Protein AF-A0A116MTJ6-F1 (afdb_monomer)

Secondary structure (DSSP, 8-state):
-----B--GGGTTS-HHHHHHS---BS-TTHHHHHHHHHHHHHHTT------GGGHHHHHHHHHHTT-----EEEE-GGGHHHHHHHHHHTT--HHHHHHIIIIITGGGHHHHHHHHH-TTTEEEE-TT--GGGG-STHHHHHHHHHHHHHHTT-

Sequence (155 aa):
MSDIKYDNSSVRHLTKEERKSTKRPLKDKCYKTIYVNKAYTLHRQGKTVLVALNFLMRMLLAMSIRGGVPFHIYIPHPSLKEEYRQRYISRGNNDRFIFEVMFIWYPALIPLYLLSKILPKWITVTQSGETLEDYYKRENFVRFSQKLRFIQHIS

Organism: Streptococcus suis (NCBI:txid1307)

Radius of gyration: 18.13 Å; Cα contacts (8 Å, |Δi|>4): 95; chains: 1; bounding box: 55×31×42 Å

Nearest PDB structures (foldseek):
  8ted-assembly1_A  TM=3.109E-01  e=9.326E+00  Flavobacterium johnsoniae UW101

Solvent-accessible surface area (backbone atoms only — not comparable to full-atom values): 9592 Å² total; per-residue (Å²): 134,81,86,79,53,60,46,51,84,92,49,68,90,49,53,80,70,56,52,72,75,48,92,62,57,62,60,51,91,60,45,70,60,54,51,48,50,53,47,50,53,42,40,75,70,74,43,90,72,85,73,66,73,94,46,45,72,61,43,53,53,55,27,61,77,68,74,61,65,90,73,73,45,78,43,76,39,84,86,45,55,65,61,51,50,52,53,41,52,78,69,70,53,53,69,69,58,51,48,49,43,63,69,54,52,50,62,66,41,51,66,57,56,57,45,24,77,78,41,58,92,44,29,47,70,41,58,90,94,60,55,75,69,76,69,59,55,72,65,61,61,54,54,50,56,52,57,54,54,55,55,66,72,73,106

pLDDT: mean 77.51, std 14.88, range [35.12, 93.44]

Structure (mmCIF, N/CA/C/O backbone):
data_AF-A0A116MTJ6-F1
#
_entry.id   AF-A0A116MTJ6-F1
#
loop_
_atom_site.group_PDB
_atom_site.id
_atom_site.type_symbol
_atom_site.label_atom_id
_atom_site.label_alt_id
_atom_site.label_comp_id
_atom_site.label_asym_id
_atom_site.label_entity_id
_atom_site.label_seq_id
_atom_site.pdbx_PDB_ins_code
_atom_site.Cartn_x
_atom_site.Cartn_y
_atom_site.Cartn_z
_atom_site.occupancy
_atom_site.B_iso_or_equiv
_atom_site.auth_seq_id
_atom_site.auth_comp_id
_atom_site.auth_asym_id
_atom_site.auth_atom_id
_atom_site.pdbx_PDB_model_num
ATOM 1 N N . MET A 1 1 ? 6.165 -10.335 -0.609 1.00 49.91 1 MET A N 1
ATOM 2 C CA . MET A 1 1 ? 7.357 -10.199 -1.479 1.00 49.91 1 MET A CA 1
ATOM 3 C C . MET A 1 1 ? 8.281 -9.142 -0.892 1.00 49.91 1 MET A C 1
ATOM 5 O O . MET A 1 1 ? 7.922 -7.971 -0.937 1.00 49.91 1 MET A O 1
ATOM 9 N N . SER A 1 2 ? 9.436 -9.526 -0.345 1.00 42.28 2 SER A N 1
ATOM 10 C CA . SER A 1 2 ? 10.368 -8.590 0.312 1.00 42.28 2 SER A CA 1
ATOM 11 C C . SER A 1 2 ? 11.839 -8.811 -0.066 1.00 42.28 2 SER A C 1
ATOM 13 O O . SER A 1 2 ? 12.721 -8.481 0.714 1.00 42.28 2 SER A O 1
ATOM 15 N N . ASP A 1 3 ? 12.134 -9.307 -1.271 1.00 52.12 3 ASP A N 1
ATOM 16 C CA . ASP A 1 3 ? 13.524 -9.460 -1.742 1.00 52.12 3 ASP A CA 1
ATOM 17 C C . ASP A 1 3 ? 14.059 -8.179 -2.402 1.00 52.12 3 ASP A C 1
ATOM 19 O O . ASP A 1 3 ? 14.768 -8.234 -3.407 1.00 52.12 3 ASP A O 1
ATOM 23 N N . ILE A 1 4 ? 13.696 -7.002 -1.885 1.00 58.66 4 ILE A N 1
ATOM 24 C CA . ILE A 1 4 ? 14.337 -5.762 -2.327 1.00 58.66 4 ILE A CA 1
ATOM 25 C C . ILE A 1 4 ? 15.749 -5.771 -1.736 1.00 58.66 4 ILE A C 1
ATOM 27 O O . ILE A 1 4 ? 15.957 -5.442 -0.569 1.00 58.66 4 ILE A O 1
ATOM 31 N N . LYS A 1 5 ? 16.722 -6.217 -2.533 1.00 66.50 5 LYS A N 1
ATOM 32 C CA . LYS A 1 5 ? 18.126 -6.259 -2.124 1.00 66.50 5 LYS A CA 1
ATOM 33 C C . LYS A 1 5 ? 18.707 -4.850 -2.231 1.00 66.50 5 LYS A C 1
ATOM 35 O O . LYS A 1 5 ? 18.811 -4.287 -3.319 1.00 66.50 5 LYS A O 1
ATOM 40 N N . TYR A 1 6 ? 19.069 -4.278 -1.089 1.00 67.88 6 TYR A N 1
ATOM 41 C CA . TYR A 1 6 ? 19.878 -3.065 -1.032 1.00 67.88 6 TYR A CA 1
ATOM 42 C C . TYR A 1 6 ? 21.327 -3.412 -1.359 1.00 67.88 6 TYR A C 1
ATOM 44 O O . TYR A 1 6 ? 21.808 -4.486 -0.981 1.00 67.88 6 TYR A O 1
ATOM 52 N N . ASP A 1 7 ? 22.015 -2.516 -2.058 1.00 74.94 7 ASP A N 1
ATOM 53 C CA . ASP A 1 7 ? 23.459 -2.623 -2.161 1.00 74.94 7 ASP A CA 1
ATOM 54 C C . ASP A 1 7 ? 24.072 -2.222 -0.814 1.00 74.94 7 ASP A C 1
ATOM 56 O O . ASP A 1 7 ? 23.899 -1.104 -0.331 1.00 74.94 7 ASP A O 1
ATOM 60 N N . ASN A 1 8 ? 24.737 -3.187 -0.180 1.00 77.81 8 ASN A N 1
ATOM 61 C CA . ASN A 1 8 ? 25.389 -3.011 1.112 1.00 77.81 8 ASN A CA 1
ATOM 62 C C . ASN A 1 8 ? 26.909 -2.844 0.966 1.00 77.81 8 ASN A C 1
ATOM 64 O O . ASN A 1 8 ? 27.600 -2.859 1.982 1.00 77.81 8 ASN A O 1
ATOM 68 N N . SER A 1 9 ? 27.440 -2.735 -0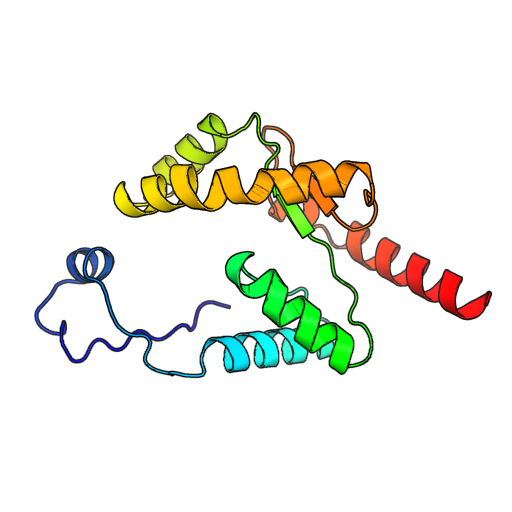.260 1.00 80.44 9 SER A N 1
ATOM 69 C CA . SER A 1 9 ? 28.877 -2.598 -0.536 1.00 80.44 9 SER A CA 1
ATOM 70 C C . SER A 1 9 ? 29.537 -1.487 0.292 1.00 80.44 9 SER A C 1
ATOM 72 O O . SER A 1 9 ? 30.564 -1.734 0.918 1.00 80.44 9 SER A O 1
ATOM 74 N N . SER A 1 10 ? 28.896 -0.321 0.396 1.00 78.12 10 SER A N 1
ATOM 75 C CA . SER A 1 10 ? 29.410 0.862 1.102 1.00 78.12 10 SER A CA 1
ATOM 76 C C . SER A 1 10 ? 29.219 0.858 2.624 1.00 78.12 10 SER A C 1
ATOM 78 O O . SER A 1 10 ? 29.823 1.668 3.317 1.00 78.12 10 SER A O 1
ATOM 80 N N . VAL A 1 11 ? 28.404 -0.050 3.168 1.00 80.06 11 VAL A N 1
ATOM 81 C CA . VAL A 1 11 ? 27.996 -0.063 4.591 1.00 80.06 11 VAL A CA 1
ATOM 82 C C . VAL A 1 11 ? 28.287 -1.398 5.277 1.00 80.06 11 VAL A C 1
ATOM 84 O O . VAL A 1 11 ? 27.676 -1.746 6.290 1.00 80.06 11 VAL A O 1
ATOM 87 N N . ARG A 1 12 ? 29.212 -2.188 4.717 1.00 83.31 12 ARG A N 1
ATOM 88 C CA . ARG A 1 12 ? 29.607 -3.488 5.285 1.00 83.31 12 ARG A CA 1
ATOM 89 C C . ARG A 1 12 ? 30.140 -3.361 6.712 1.00 83.31 12 ARG A C 1
ATOM 91 O O . ARG A 1 12 ? 29.908 -4.265 7.505 1.00 83.31 12 ARG A O 1
ATOM 98 N N . HIS A 1 13 ? 30.777 -2.234 7.023 1.00 85.69 13 HIS A N 1
ATOM 99 C CA . HIS A 1 13 ? 31.333 -1.922 8.339 1.00 85.69 13 HIS A CA 1
ATOM 100 C C . HIS A 1 13 ? 30.266 -1.638 9.412 1.00 85.69 13 HIS A C 1
ATOM 102 O O . HIS A 1 13 ? 30.568 -1.741 10.592 1.00 85.69 13 HIS A O 1
ATOM 108 N N . LEU A 1 14 ? 29.026 -1.316 9.023 1.00 84.25 14 LEU A N 1
ATOM 109 C CA . LEU A 1 14 ? 27.940 -1.005 9.957 1.00 84.25 14 LEU A CA 1
ATOM 110 C C . LEU A 1 14 ? 27.220 -2.267 10.442 1.00 84.25 14 LEU A C 1
ATOM 112 O O . LEU A 1 14 ? 27.088 -3.246 9.698 1.00 84.25 14 LEU A O 1
ATOM 116 N N . THR A 1 15 ? 26.673 -2.220 11.652 1.00 82.75 15 THR A N 1
ATOM 117 C CA . THR A 1 15 ? 25.781 -3.245 12.209 1.00 82.75 15 THR A CA 1
ATOM 118 C C . THR A 1 15 ? 24.420 -3.259 11.501 1.00 82.75 15 THR A C 1
ATOM 120 O O . THR A 1 15 ? 24.062 -2.364 10.732 1.00 82.75 15 THR A O 1
ATOM 123 N N . LYS A 1 16 ? 23.613 -4.303 11.737 1.00 76.62 16 LYS A N 1
ATOM 124 C CA . LYS A 1 16 ? 22.289 -4.442 11.105 1.00 76.62 16 LYS A CA 1
ATOM 125 C C . LYS A 1 16 ? 21.358 -3.270 11.432 1.00 76.62 16 LYS A C 1
ATOM 127 O O . LYS A 1 16 ? 20.625 -2.845 10.541 1.00 76.62 16 LYS A O 1
ATOM 132 N N . GLU A 1 17 ? 21.385 -2.772 12.666 1.00 75.25 17 GLU A N 1
ATOM 133 C CA . GLU A 1 17 ? 20.534 -1.660 13.104 1.00 75.25 17 GLU A CA 1
ATOM 134 C C . GLU A 1 17 ? 20.996 -0.326 12.512 1.00 75.25 17 GLU A C 1
ATOM 136 O O . GLU A 1 17 ? 20.185 0.401 11.940 1.00 75.25 17 GLU A O 1
ATOM 141 N N . GLU A 1 18 ? 22.302 -0.062 12.493 1.00 74.94 18 GLU A N 1
ATOM 142 C CA . GLU A 1 18 ? 22.871 1.127 11.842 1.00 74.94 18 GLU A CA 1
ATOM 143 C C . GLU A 1 18 ? 22.582 1.146 10.334 1.00 74.94 18 GLU A C 1
ATOM 145 O O . GLU A 1 18 ? 22.193 2.164 9.764 1.00 74.94 18 GLU A O 1
ATOM 150 N N . ARG A 1 19 ? 22.637 -0.012 9.665 1.00 75.19 19 ARG A N 1
ATOM 151 C CA . ARG A 1 19 ? 22.266 -0.113 8.242 1.00 75.19 19 ARG A CA 1
ATOM 152 C C . ARG A 1 19 ? 20.805 0.257 7.976 1.00 75.19 19 ARG A C 1
ATOM 154 O O . ARG A 1 19 ? 20.484 0.624 6.844 1.00 75.19 19 ARG A O 1
ATOM 161 N N . LYS A 1 20 ? 19.892 0.136 8.949 1.00 68.69 20 LYS A N 1
ATOM 162 C CA . LYS A 1 20 ? 18.487 0.547 8.763 1.00 68.69 20 LYS A CA 1
ATOM 163 C C . LYS A 1 20 ? 18.338 2.068 8.723 1.00 68.69 20 LYS A C 1
ATOM 165 O O . LYS A 1 20 ? 17.410 2.542 8.075 1.00 68.69 20 LYS A O 1
ATOM 170 N N . SER A 1 21 ? 19.228 2.815 9.377 1.00 65.38 21 SER A N 1
ATOM 171 C CA . SER A 1 21 ? 19.192 4.281 9.416 1.00 65.38 21 SER A CA 1
ATOM 172 C C . SER A 1 21 ? 20.037 4.936 8.316 1.00 65.38 21 SER A C 1
ATOM 174 O O . SER A 1 21 ? 19.796 6.096 7.972 1.00 65.38 21 SER A O 1
ATOM 176 N N . THR A 1 22 ? 20.968 4.203 7.697 1.00 71.50 22 THR A N 1
ATOM 177 C CA . THR A 1 22 ? 21.760 4.689 6.557 1.00 71.50 22 THR A CA 1
ATOM 178 C C . THR A 1 22 ? 21.004 4.563 5.231 1.00 71.50 22 THR A C 1
ATOM 180 O O . THR A 1 22 ? 20.474 3.502 4.886 1.00 71.50 22 THR A O 1
ATOM 183 N N . LYS A 1 23 ? 20.991 5.642 4.434 1.00 71.06 23 LYS A N 1
ATOM 184 C CA . LYS A 1 23 ? 20.441 5.618 3.070 1.00 71.06 23 LYS A CA 1
ATOM 185 C C . LYS A 1 23 ? 21.298 4.696 2.204 1.00 71.06 23 LYS A C 1
ATOM 187 O O . LYS A 1 23 ? 22.499 4.910 2.076 1.00 71.06 23 LYS A O 1
ATOM 192 N N . ARG A 1 24 ? 20.677 3.687 1.593 1.00 71.69 24 ARG A N 1
ATOM 193 C CA . ARG A 1 24 ? 21.367 2.697 0.756 1.00 71.69 24 ARG A CA 1
ATOM 194 C C . ARG A 1 24 ? 20.771 2.671 -0.645 1.00 71.69 24 ARG A C 1
ATOM 196 O O . ARG A 1 24 ? 19.541 2.671 -0.767 1.00 71.69 24 ARG A O 1
ATOM 203 N N . PRO A 1 25 ? 21.602 2.647 -1.699 1.00 71.56 25 PRO A N 1
ATOM 204 C CA . PRO A 1 25 ? 21.098 2.453 -3.043 1.00 71.56 25 PRO A CA 1
ATOM 205 C C . PRO A 1 25 ? 20.506 1.048 -3.183 1.00 71.56 25 PRO A C 1
ATOM 207 O O . PRO A 1 25 ? 20.886 0.093 -2.501 1.00 71.56 25 PRO A O 1
ATOM 210 N N . LEU A 1 26 ? 19.528 0.927 -4.071 1.00 75.25 26 LEU A N 1
ATOM 211 C CA . LEU A 1 26 ? 18.963 -0.365 -4.431 1.00 75.25 26 LEU A CA 1
ATOM 212 C C . LEU A 1 26 ? 19.926 -1.081 -5.369 1.00 75.25 26 LEU A C 1
ATOM 214 O O . LEU A 1 26 ? 20.473 -0.452 -6.272 1.00 75.25 26 LEU A O 1
ATOM 218 N N . LYS A 1 27 ? 20.113 -2.389 -5.161 1.00 73.81 27 LYS A N 1
ATOM 219 C CA . LYS A 1 27 ? 21.044 -3.186 -5.966 1.00 73.81 27 LYS A CA 1
ATOM 220 C C . LYS A 1 27 ? 20.655 -3.177 -7.447 1.00 73.81 27 LYS A C 1
ATOM 222 O O . LYS A 1 27 ? 21.518 -3.053 -8.308 1.00 73.81 27 LYS A O 1
ATOM 227 N N . ASP A 1 28 ? 19.356 -3.245 -7.732 1.00 76.31 28 ASP A N 1
ATOM 228 C CA . ASP A 1 28 ? 18.825 -3.240 -9.093 1.00 76.31 28 ASP A CA 1
ATOM 229 C C . ASP A 1 28 ? 18.198 -1.889 -9.448 1.00 76.31 28 ASP A C 1
ATOM 231 O O . ASP A 1 28 ? 17.153 -1.506 -8.917 1.00 76.31 28 ASP A O 1
ATOM 235 N N . LYS A 1 29 ? 18.774 -1.186 -10.432 1.00 76.31 29 LYS A N 1
ATOM 236 C CA . LYS A 1 29 ? 18.211 0.077 -10.957 1.00 76.31 29 LYS A CA 1
ATOM 237 C C . LYS A 1 29 ? 16.783 -0.102 -11.499 1.00 76.31 29 LYS A C 1
ATOM 239 O O . LYS A 1 29 ? 15.952 0.796 -11.380 1.00 76.31 29 LYS A O 1
ATOM 244 N N . CYS A 1 30 ? 16.468 -1.292 -12.011 1.00 80.50 30 CYS A N 1
ATOM 245 C CA . CYS A 1 30 ? 15.155 -1.655 -12.548 1.00 80.50 30 CYS A CA 1
ATOM 246 C C . CYS A 1 30 ? 14.230 -2.342 -11.526 1.00 80.50 30 CYS A C 1
ATOM 248 O O . CYS A 1 30 ? 13.233 -2.951 -11.924 1.00 80.50 30 CYS A O 1
ATOM 250 N N . TYR A 1 31 ? 14.512 -2.249 -10.217 1.00 78.62 31 TYR A N 1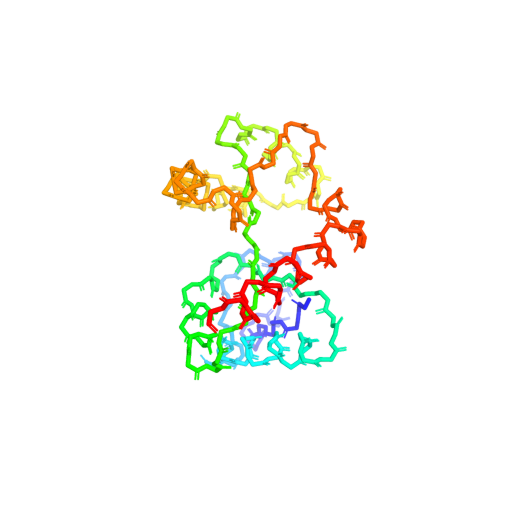
ATOM 251 C CA . TYR A 1 31 ? 13.769 -2.989 -9.187 1.00 78.62 31 TYR A CA 1
ATOM 252 C C . TYR A 1 31 ? 12.249 -2.794 -9.262 1.00 78.62 31 TYR A C 1
ATOM 254 O O . TYR A 1 31 ? 11.505 -3.742 -9.026 1.00 78.62 31 TYR A O 1
ATOM 262 N N . LYS A 1 32 ? 11.766 -1.591 -9.621 1.00 79.88 32 LYS A N 1
ATOM 263 C CA . LYS A 1 32 ? 10.322 -1.329 -9.717 1.00 79.88 32 LYS A CA 1
ATOM 264 C C . LYS A 1 32 ? 9.662 -2.183 -10.793 1.00 79.88 32 LYS A C 1
ATOM 266 O O . LYS A 1 32 ? 8.597 -2.740 -10.555 1.00 79.88 32 LYS A O 1
ATOM 271 N N . THR A 1 33 ? 10.306 -2.319 -11.948 1.00 82.50 33 THR A N 1
ATOM 272 C CA . THR A 1 33 ? 9.815 -3.154 -13.049 1.00 82.50 33 THR A CA 1
ATOM 273 C C . THR A 1 33 ? 9.882 -4.633 -12.680 1.00 82.50 33 THR A C 1
ATOM 275 O O . THR A 1 33 ? 8.919 -5.363 -12.901 1.00 82.50 33 THR A O 1
ATOM 278 N N . ILE A 1 34 ? 10.977 -5.069 -12.048 1.00 83.25 34 ILE A N 1
ATOM 279 C CA . ILE A 1 34 ? 11.137 -6.452 -11.569 1.00 83.25 34 ILE A CA 1
ATOM 280 C C . ILE A 1 34 ? 10.036 -6.803 -10.557 1.00 83.25 34 ILE A C 1
ATOM 282 O O . ILE A 1 34 ? 9.418 -7.864 -10.656 1.00 83.25 34 ILE A O 1
ATOM 286 N N . TYR A 1 35 ? 9.750 -5.898 -9.617 1.00 85.00 35 TYR A N 1
ATOM 287 C CA . TYR A 1 35 ? 8.711 -6.076 -8.605 1.00 85.00 35 TYR A CA 1
ATOM 288 C C . TYR A 1 35 ? 7.327 -6.236 -9.243 1.00 85.00 35 TYR A C 1
ATOM 290 O O . TYR A 1 35 ? 6.625 -7.199 -8.943 1.00 85.00 35 TYR A O 1
ATOM 298 N N . VAL A 1 36 ? 6.967 -5.339 -10.167 1.00 85.19 36 VAL A N 1
ATOM 299 C CA . VAL A 1 36 ? 5.693 -5.385 -10.906 1.00 85.19 36 VAL A CA 1
ATOM 300 C C . VAL A 1 36 ? 5.569 -6.678 -11.719 1.00 85.19 36 VAL A C 1
ATOM 302 O O . VAL A 1 36 ? 4.532 -7.336 -11.679 1.00 85.19 36 VAL A O 1
ATOM 305 N N . ASN A 1 37 ? 6.637 -7.098 -12.405 1.00 84.94 37 ASN A N 1
ATOM 306 C CA . ASN A 1 37 ? 6.645 -8.345 -13.172 1.00 84.94 37 ASN A CA 1
ATOM 307 C C . ASN A 1 37 ? 6.420 -9.565 -12.283 1.00 84.94 37 ASN A C 1
ATOM 309 O O . ASN A 1 37 ? 5.572 -10.397 -12.591 1.00 84.94 37 ASN A O 1
ATOM 313 N N . LYS A 1 38 ? 7.134 -9.660 -11.161 1.00 86.12 38 LYS A N 1
ATOM 314 C CA . LYS A 1 38 ? 6.994 -10.792 -10.243 1.00 86.12 38 LYS A CA 1
ATOM 315 C C . LYS A 1 38 ? 5.623 -10.786 -9.555 1.00 86.12 38 LYS A C 1
ATOM 317 O O . LYS A 1 38 ? 5.038 -11.854 -9.397 1.00 86.12 38 LYS A O 1
ATOM 322 N N . ALA A 1 39 ? 5.071 -9.613 -9.233 1.00 86.06 39 ALA A N 1
ATOM 323 C CA . ALA A 1 39 ? 3.698 -9.483 -8.747 1.00 86.06 39 ALA A CA 1
ATOM 324 C C . ALA A 1 39 ? 2.682 -10.017 -9.771 1.00 86.06 39 ALA A C 1
ATOM 326 O O . ALA A 1 39 ? 1.826 -10.829 -9.426 1.00 86.06 39 ALA A O 1
ATOM 327 N N . TYR A 1 40 ? 2.828 -9.641 -11.042 1.00 83.88 40 TYR A N 1
ATOM 328 C CA . TYR A 1 40 ? 1.985 -10.145 -12.125 1.00 83.88 40 TYR A CA 1
ATOM 329 C C . TYR A 1 40 ? 2.109 -11.667 -12.306 1.00 83.88 40 TYR A C 1
ATOM 331 O O . TYR A 1 40 ? 1.098 -12.363 -12.389 1.00 83.88 40 TYR A O 1
ATOM 339 N N . THR A 1 41 ? 3.329 -12.212 -12.304 1.00 85.69 41 THR A N 1
ATOM 340 C CA . THR A 1 41 ? 3.556 -13.663 -12.413 1.00 85.69 41 THR A CA 1
ATOM 341 C C . THR A 1 41 ? 2.901 -14.427 -11.263 1.00 85.69 41 THR A C 1
ATOM 343 O O . THR A 1 41 ? 2.251 -15.441 -11.497 1.00 85.69 41 THR A O 1
ATOM 346 N N . LEU A 1 42 ? 3.019 -13.939 -10.024 1.00 84.56 42 LEU A N 1
ATOM 347 C CA . LEU A 1 42 ? 2.371 -14.562 -8.866 1.00 84.56 42 LEU A CA 1
ATOM 348 C C . LEU A 1 42 ? 0.841 -14.502 -8.970 1.00 84.56 42 LEU A C 1
ATOM 350 O O . LEU A 1 42 ? 0.179 -15.492 -8.666 1.00 84.56 42 LEU A O 1
ATOM 354 N N . HIS A 1 43 ? 0.285 -13.389 -9.454 1.00 83.44 43 HIS A N 1
ATOM 355 C CA . HIS A 1 43 ? -1.149 -13.285 -9.718 1.00 83.44 43 HIS A CA 1
ATOM 356 C C . HIS A 1 43 ? -1.612 -14.315 -10.762 1.00 83.44 43 HIS A C 1
ATOM 358 O O . HIS A 1 43 ? -2.595 -15.017 -10.541 1.00 83.44 43 HIS A O 1
ATOM 364 N N . ARG A 1 44 ? -0.866 -14.481 -11.865 1.00 82.69 44 ARG A N 1
ATOM 365 C CA . ARG A 1 44 ? -1.143 -15.503 -12.894 1.00 82.69 44 ARG A CA 1
ATOM 366 C C . ARG A 1 44 ? -1.074 -16.937 -12.361 1.00 82.69 44 ARG A C 1
ATOM 368 O O . ARG A 1 44 ? -1.733 -17.808 -12.912 1.00 82.69 44 ARG A O 1
ATOM 375 N N . GLN A 1 45 ? -0.323 -17.174 -11.286 1.00 85.81 45 GLN A N 1
ATOM 376 C CA . GLN A 1 45 ? -0.287 -18.449 -10.557 1.00 85.81 45 GLN A CA 1
ATOM 377 C C . GLN A 1 45 ? -1.464 -18.623 -9.574 1.00 85.81 45 GLN A C 1
ATOM 379 O O . GLN A 1 45 ? -1.459 -19.563 -8.784 1.00 85.81 45 GLN A O 1
ATOM 384 N N . GLY A 1 46 ? -2.444 -17.713 -9.564 1.00 79.12 46 GLY A N 1
ATOM 385 C CA . GLY A 1 46 ? -3.606 -17.765 -8.672 1.00 79.12 46 GLY A CA 1
ATOM 386 C C . GLY A 1 46 ? -3.331 -17.291 -7.242 1.00 79.12 46 GLY A C 1
ATOM 387 O O . GLY A 1 46 ? -4.148 -17.524 -6.354 1.00 79.12 46 GLY A O 1
ATOM 388 N N . LYS A 1 47 ? -2.190 -16.637 -6.987 1.00 78.94 47 LYS A N 1
ATOM 389 C CA . LYS A 1 47 ? -1.844 -16.128 -5.652 1.00 78.94 47 LYS A CA 1
ATOM 390 C C . LYS A 1 47 ? -2.405 -14.726 -5.440 1.00 78.94 47 LYS A C 1
ATOM 392 O O . LYS A 1 47 ? -2.353 -13.880 -6.333 1.00 78.94 47 LYS A O 1
ATOM 397 N N . THR A 1 48 ? -2.839 -14.442 -4.215 1.00 77.62 48 THR A N 1
ATOM 398 C CA . THR A 1 48 ? -3.105 -13.069 -3.773 1.00 77.62 48 THR A CA 1
ATOM 399 C C . THR A 1 48 ? -1.781 -12.352 -3.534 1.00 77.62 48 THR A C 1
ATOM 401 O O . THR A 1 48 ? -0.931 -12.837 -2.786 1.00 77.62 48 THR A O 1
ATOM 404 N N . VAL A 1 49 ? -1.597 -11.189 -4.159 1.00 78.94 49 VAL A N 1
ATOM 405 C CA . VAL A 1 49 ? -0.344 -10.430 -4.093 1.00 78.94 49 VAL A CA 1
ATOM 406 C C . VAL A 1 49 ? -0.583 -9.085 -3.422 1.00 78.94 49 VAL A C 1
ATOM 408 O O . VAL A 1 49 ? -1.324 -8.259 -3.948 1.00 78.94 49 VAL A O 1
ATOM 411 N N . LEU A 1 50 ? 0.093 -8.843 -2.295 1.00 80.81 50 LEU A N 1
ATOM 412 C CA . LEU A 1 50 ? 0.191 -7.501 -1.719 1.00 80.81 50 LEU A CA 1
ATOM 413 C C . LEU A 1 50 ? 1.318 -6.739 -2.366 1.00 80.81 50 LEU A C 1
ATOM 415 O O . LEU A 1 50 ? 2.465 -7.195 -2.394 1.00 80.81 50 LEU A O 1
ATOM 419 N N . VAL A 1 51 ? 0.972 -5.546 -2.816 1.00 79.25 51 VAL A N 1
ATOM 420 C CA . VAL A 1 51 ? 1.907 -4.590 -3.372 1.00 79.25 51 VAL A CA 1
ATOM 421 C C . VAL A 1 51 ? 1.822 -3.322 -2.540 1.00 79.25 51 VAL A C 1
ATOM 423 O O . VAL A 1 51 ? 0.735 -2.850 -2.215 1.00 79.25 51 VAL A O 1
ATOM 426 N N . ALA A 1 52 ? 2.981 -2.777 -2.180 1.00 80.69 52 ALA A N 1
ATOM 427 C CA . ALA A 1 52 ? 3.036 -1.504 -1.481 1.00 80.69 52 ALA A CA 1
ATOM 428 C C . ALA A 1 52 ? 2.491 -0.377 -2.375 1.00 80.69 52 ALA A C 1
ATOM 430 O O . ALA A 1 52 ? 2.734 -0.342 -3.585 1.00 80.69 52 ALA A O 1
ATOM 431 N N . LEU A 1 53 ? 1.766 0.561 -1.766 1.00 77.81 53 LEU A N 1
ATOM 432 C CA . LEU A 1 53 ? 1.032 1.605 -2.483 1.00 77.81 53 LEU A CA 1
ATOM 433 C C . LEU A 1 53 ? 1.937 2.510 -3.335 1.00 77.81 53 LEU A C 1
ATOM 435 O O . LEU A 1 53 ? 1.522 3.019 -4.370 1.00 77.81 53 LEU A O 1
ATOM 439 N N . ASN A 1 54 ? 3.209 2.655 -2.969 1.00 80.56 54 ASN A N 1
ATOM 440 C CA . ASN A 1 54 ? 4.199 3.401 -3.748 1.00 80.56 54 ASN A CA 1
ATOM 441 C C . ASN A 1 54 ? 4.477 2.814 -5.150 1.00 80.56 54 ASN A C 1
ATOM 443 O O . ASN A 1 54 ? 5.098 3.480 -5.982 1.00 80.56 54 ASN A O 1
ATOM 447 N N . PHE A 1 55 ? 4.028 1.589 -5.435 1.00 82.38 55 PHE A N 1
ATOM 448 C CA . PHE A 1 55 ? 4.053 0.997 -6.774 1.00 82.38 55 PHE A CA 1
ATOM 449 C C . PHE A 1 55 ? 2.733 1.153 -7.537 1.00 82.38 55 PHE A C 1
ATOM 451 O O . PHE A 1 55 ? 2.690 0.745 -8.697 1.00 82.38 55 PHE A O 1
ATOM 458 N N . LEU A 1 56 ? 1.690 1.749 -6.941 1.00 83.31 56 LEU A N 1
ATOM 459 C CA . LEU A 1 56 ? 0.334 1.805 -7.497 1.00 83.31 56 LEU A CA 1
ATOM 460 C C . LEU A 1 56 ? 0.325 2.273 -8.953 1.00 83.31 56 LEU A C 1
ATOM 462 O O . LEU A 1 56 ? -0.114 1.528 -9.817 1.00 83.31 56 LEU A O 1
ATOM 466 N N . MET A 1 57 ? 0.896 3.442 -9.255 1.00 84.12 57 MET A N 1
ATOM 467 C CA . MET A 1 57 ? 0.891 3.983 -10.624 1.00 84.12 57 MET A CA 1
ATOM 468 C C . MET A 1 57 ? 1.568 3.058 -11.641 1.00 84.12 57 MET A C 1
ATOM 470 O O . MET A 1 57 ? 1.097 2.910 -12.765 1.00 84.12 57 MET A O 1
ATOM 474 N N . ARG A 1 58 ? 2.665 2.396 -11.250 1.00 85.19 58 ARG A N 1
ATOM 475 C CA . ARG A 1 58 ? 3.367 1.450 -12.131 1.00 85.19 58 ARG A CA 1
ATOM 476 C C . ARG A 1 58 ? 2.594 0.150 -12.303 1.00 85.19 58 ARG A C 1
ATOM 478 O O . ARG A 1 58 ? 2.614 -0.403 -13.397 1.00 85.19 58 ARG A O 1
ATOM 485 N N . MET A 1 59 ? 1.932 -0.322 -11.248 1.00 83.56 59 MET A N 1
ATOM 486 C CA . MET A 1 59 ? 1.037 -1.474 -11.325 1.00 83.56 59 MET A CA 1
ATOM 487 C C . MET A 1 59 ? -0.143 -1.172 -12.243 1.00 83.56 59 MET A C 1
ATOM 489 O O . MET A 1 59 ? -0.363 -1.936 -13.172 1.00 83.56 59 MET A O 1
ATOM 493 N N . LEU A 1 60 ? -0.827 -0.038 -12.058 1.00 84.06 60 LEU A N 1
ATOM 494 C CA . LEU A 1 60 ? -1.947 0.377 -12.907 1.00 84.06 60 LEU A CA 1
ATOM 495 C C . LEU A 1 60 ? -1.534 0.427 -14.380 1.00 84.06 60 LEU A C 1
ATOM 497 O O . LEU A 1 60 ? -2.163 -0.226 -15.205 1.00 84.06 60 LEU A O 1
ATOM 501 N N . LEU A 1 61 ? -0.421 1.097 -14.702 1.00 85.12 61 LEU A N 1
ATOM 502 C CA . LEU A 1 61 ? 0.089 1.159 -16.074 1.00 85.12 61 LEU A CA 1
ATOM 503 C C . LEU A 1 61 ? 0.388 -0.237 -16.644 1.00 85.12 61 LEU A C 1
ATOM 505 O O . LEU A 1 61 ? -0.038 -0.568 -17.749 1.00 85.12 61 LEU A O 1
ATOM 509 N N . ALA A 1 62 ? 1.106 -1.071 -15.889 1.00 83.12 62 ALA A N 1
ATOM 510 C CA . ALA A 1 62 ? 1.463 -2.412 -16.338 1.00 83.12 62 ALA A CA 1
ATOM 511 C C . ALA A 1 62 ? 0.237 -3.315 -16.523 1.00 83.12 62 ALA A C 1
ATOM 513 O O . ALA A 1 62 ? 0.227 -4.160 -17.414 1.00 83.12 62 ALA A O 1
ATOM 514 N N . MET A 1 63 ? -0.790 -3.145 -15.695 1.00 81.38 63 MET A N 1
ATOM 515 C CA . MET A 1 63 ? -2.024 -3.917 -15.763 1.00 81.38 63 MET A CA 1
ATOM 516 C C . MET 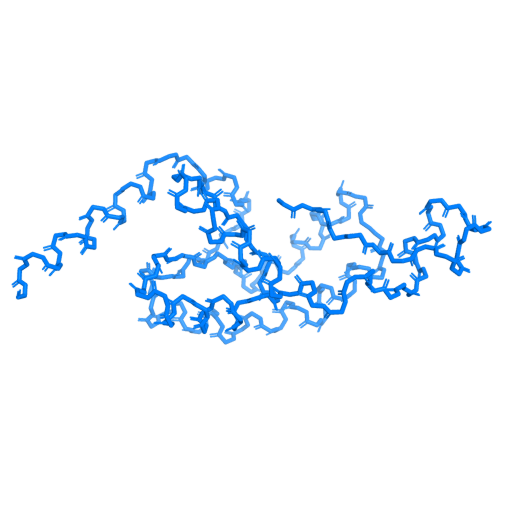A 1 63 ? -2.911 -3.469 -16.924 1.00 81.38 63 MET A C 1
ATOM 518 O O . MET A 1 63 ? -3.488 -4.331 -17.583 1.00 81.38 63 MET A O 1
ATOM 522 N N . SER A 1 64 ? -2.956 -2.168 -17.229 1.00 79.44 64 SER A N 1
ATOM 523 C CA . SER A 1 64 ? -3.645 -1.646 -18.416 1.00 79.44 64 SER A CA 1
ATOM 524 C C . SER A 1 64 ? -3.033 -2.189 -19.707 1.00 79.44 64 SER A C 1
ATOM 526 O O . SER A 1 64 ? -3.757 -2.661 -20.575 1.00 79.44 64 SER A O 1
ATOM 528 N N . ILE A 1 65 ? -1.698 -2.214 -19.807 1.00 82.69 65 ILE A N 1
ATOM 529 C CA . ILE A 1 65 ? -0.993 -2.749 -20.987 1.00 82.69 65 ILE A CA 1
ATOM 530 C C . ILE A 1 65 ? -1.197 -4.269 -21.134 1.00 82.69 65 ILE A C 1
ATOM 532 O O . ILE A 1 65 ? -1.186 -4.795 -22.241 1.00 82.69 65 ILE A O 1
ATOM 536 N N . ARG A 1 66 ? -1.384 -5.001 -20.026 1.00 79.38 66 ARG A N 1
ATOM 537 C CA . ARG A 1 66 ? -1.439 -6.477 -19.997 1.00 79.38 66 ARG A CA 1
ATOM 538 C C . ARG A 1 66 ? -2.854 -7.056 -19.913 1.00 79.38 66 ARG A C 1
ATOM 540 O O . ARG A 1 66 ? -3.020 -8.170 -19.413 1.00 79.38 66 ARG A O 1
ATOM 547 N N . GLY A 1 67 ? -3.854 -6.316 -20.390 1.00 68.50 67 GLY A N 1
ATOM 548 C CA . GLY A 1 67 ? -5.217 -6.826 -20.563 1.00 68.50 67 GLY A CA 1
ATOM 549 C C . GLY A 1 67 ? -6.111 -6.759 -19.324 1.00 68.50 67 GLY A C 1
ATOM 550 O O . GLY A 1 67 ? -7.027 -7.563 -19.208 1.00 68.50 67 GLY A O 1
ATOM 551 N N . GLY A 1 68 ? -5.864 -5.823 -18.401 1.00 71.12 68 GLY A N 1
ATOM 552 C CA . GLY A 1 68 ? -6.784 -5.532 -17.298 1.00 71.12 68 GLY A CA 1
ATOM 553 C C . GLY A 1 68 ? -6.792 -6.612 -16.217 1.00 71.12 68 GLY A C 1
ATOM 554 O O . GLY A 1 68 ? -7.663 -7.475 -16.165 1.00 71.12 68 GLY A O 1
ATOM 555 N N . VAL A 1 69 ? -5.821 -6.556 -15.307 1.00 74.94 69 VAL A N 1
ATOM 556 C CA . VAL A 1 69 ? -5.803 -7.433 -14.127 1.00 74.94 69 VAL A CA 1
ATOM 557 C C . VAL A 1 69 ? -6.750 -6.873 -13.056 1.00 74.94 69 VAL A C 1
ATOM 559 O O . VAL A 1 69 ? -6.707 -5.671 -12.790 1.00 74.94 69 VAL A O 1
ATOM 562 N N . PRO A 1 70 ? -7.593 -7.693 -12.404 1.00 77.62 70 PRO A N 1
ATOM 563 C CA . PRO A 1 70 ? -8.423 -7.213 -11.307 1.00 77.62 70 PRO A CA 1
ATOM 564 C C . PRO A 1 70 ? -7.551 -6.820 -10.111 1.00 77.62 70 PRO A C 1
ATOM 566 O O . PRO A 1 70 ? -6.649 -7.558 -9.708 1.00 77.62 70 PRO A O 1
ATOM 569 N N . PHE A 1 71 ? -7.842 -5.668 -9.517 1.00 80.56 71 PHE A N 1
ATOM 570 C CA . PHE A 1 71 ? -7.199 -5.204 -8.295 1.00 80.56 71 PHE A CA 1
ATOM 571 C C . PHE A 1 71 ? -8.209 -4.583 -7.351 1.00 80.56 71 PHE A C 1
ATOM 573 O O . PHE A 1 71 ? -9.289 -4.161 -7.754 1.00 80.56 71 PHE A O 1
ATOM 580 N N . HIS A 1 72 ? -7.796 -4.505 -6.093 1.00 85.00 72 HIS A N 1
ATOM 581 C CA . HIS A 1 72 ? -8.519 -3.815 -5.045 1.00 85.00 72 HIS A CA 1
ATOM 582 C C . HIS A 1 72 ? -7.521 -3.057 -4.182 1.00 85.00 72 HIS A C 1
ATOM 584 O O . HIS A 1 72 ? -6.455 -3.587 -3.859 1.00 85.00 72 HIS A O 1
ATOM 590 N N . ILE A 1 73 ? -7.842 -1.817 -3.833 1.00 87.69 73 ILE A N 1
ATOM 591 C CA . ILE A 1 73 ? -6.985 -0.966 -3.011 1.00 87.69 73 ILE A CA 1
ATOM 592 C C . ILE A 1 73 ? -7.547 -0.951 -1.594 1.00 87.69 73 ILE A C 1
ATOM 594 O O . ILE A 1 73 ? -8.731 -0.713 -1.388 1.00 87.69 73 ILE A O 1
ATOM 598 N N . TYR A 1 74 ? -6.685 -1.168 -0.611 1.00 88.56 74 TYR A N 1
ATOM 599 C CA . TYR A 1 74 ? -7.027 -1.016 0.798 1.00 88.56 74 TYR A CA 1
ATOM 600 C C . TYR A 1 74 ? -6.268 0.182 1.351 1.00 88.56 74 TYR A C 1
ATOM 602 O O . TYR A 1 74 ? -5.042 0.248 1.222 1.00 88.56 74 TYR A O 1
ATOM 610 N N . ILE A 1 75 ? -6.989 1.123 1.951 1.00 90.00 75 ILE A N 1
ATOM 611 C CA . ILE A 1 75 ? -6.405 2.298 2.599 1.00 90.00 75 ILE A CA 1
ATOM 612 C C . ILE A 1 75 ? -6.944 2.441 4.024 1.00 90.00 75 ILE A C 1
ATOM 614 O O . ILE A 1 75 ? -8.113 2.138 4.255 1.00 90.00 75 ILE A O 1
ATOM 618 N N . PRO A 1 76 ? -6.137 2.923 4.982 1.00 89.62 76 PRO A N 1
ATOM 619 C CA . PRO A 1 76 ? -6.650 3.326 6.284 1.00 89.62 76 PRO A CA 1
ATOM 620 C C . PRO A 1 76 ? -7.600 4.516 6.176 1.00 89.62 76 PRO A C 1
ATOM 622 O O . PRO A 1 76 ? -7.365 5.431 5.382 1.00 89.62 76 PRO A O 1
ATOM 625 N N . HIS A 1 77 ? -8.642 4.541 7.011 1.00 89.75 77 HIS A N 1
ATOM 626 C CA . 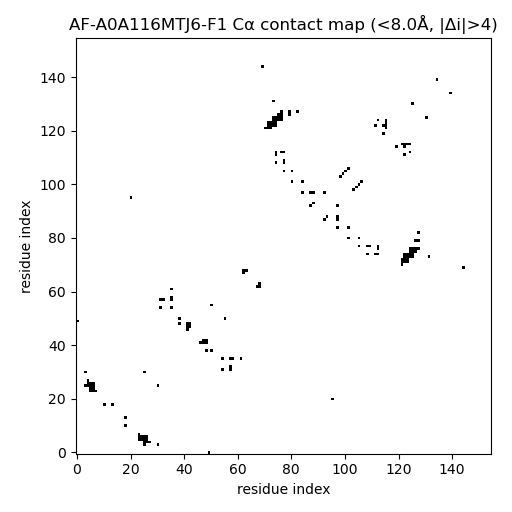HIS A 1 77 ? -9.462 5.738 7.169 1.00 89.75 77 HIS A CA 1
ATOM 627 C C . HIS A 1 77 ? -8.610 6.910 7.698 1.00 89.75 77 HIS A C 1
ATOM 629 O O . HIS A 1 77 ? -7.896 6.705 8.680 1.00 89.75 77 HIS A O 1
ATOM 635 N N . PRO A 1 78 ? -8.696 8.135 7.127 1.00 88.25 78 PRO A N 1
ATOM 636 C CA . PRO A 1 78 ? -7.833 9.264 7.506 1.00 88.25 78 PRO A CA 1
ATOM 637 C C . PRO A 1 78 ? -7.889 9.686 8.983 1.00 88.25 78 PRO A C 1
ATOM 639 O O . PRO A 1 78 ? -6.948 10.293 9.488 1.00 88.25 78 PRO A O 1
ATOM 642 N N . SER A 1 79 ? -8.980 9.384 9.691 1.00 89.88 79 SER A N 1
ATOM 643 C CA . SER A 1 79 ? -9.092 9.667 11.131 1.00 89.88 79 SER A CA 1
ATOM 644 C C . SER A 1 79 ? -8.245 8.736 12.006 1.00 89.88 79 SER A C 1
ATOM 646 O O . SER A 1 79 ? -8.007 9.047 13.167 1.00 89.88 79 SER A O 1
ATOM 648 N N . LEU A 1 80 ? -7.757 7.611 11.471 1.00 90.81 80 LEU A N 1
ATOM 649 C CA . LEU A 1 80 ? -7.046 6.577 12.234 1.00 90.81 80 LEU A CA 1
ATOM 650 C C . LEU A 1 80 ? -5.538 6.830 12.324 1.00 90.81 80 LEU A C 1
ATOM 652 O O . LEU A 1 80 ? -4.766 5.907 12.584 1.00 90.81 80 LEU A O 1
ATOM 656 N N . LYS A 1 81 ? -5.088 8.065 12.078 1.00 90.94 81 LYS A N 1
ATOM 657 C CA . LYS A 1 81 ? -3.663 8.415 12.030 1.00 90.94 81 LYS A CA 1
ATOM 658 C C . LYS A 1 81 ? -2.932 7.979 13.299 1.00 90.94 81 LYS A C 1
ATOM 660 O O . LYS A 1 81 ? -1.888 7.338 13.207 1.00 90.94 81 LYS A O 1
ATOM 665 N N . GLU A 1 82 ? -3.495 8.288 14.466 1.00 91.62 82 GLU A N 1
ATOM 666 C CA . GLU A 1 82 ? -2.855 7.961 15.742 1.00 91.62 82 GLU A CA 1
ATOM 667 C C . GLU A 1 82 ? -2.861 6.456 16.017 1.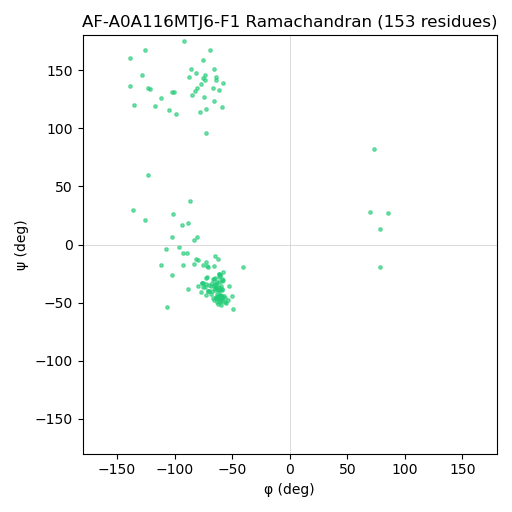00 91.62 82 GLU A C 1
ATOM 669 O O . GLU A 1 82 ? -1.845 5.900 16.419 1.00 91.62 82 GLU A O 1
ATOM 674 N N . GLU A 1 83 ? -3.951 5.758 15.697 1.00 92.62 83 GLU A N 1
ATOM 675 C CA . GLU A 1 83 ? -4.000 4.300 15.821 1.00 92.62 83 GLU A CA 1
ATOM 676 C C . GLU A 1 83 ? -2.908 3.633 14.970 1.00 92.62 83 GLU A C 1
ATOM 678 O O . GLU A 1 83 ? -2.168 2.770 15.446 1.00 92.62 83 GLU A O 1
ATOM 683 N N . TYR A 1 84 ? -2.744 4.068 13.717 1.00 89.56 84 TYR A N 1
ATOM 684 C CA . TYR A 1 84 ? -1.685 3.554 12.851 1.00 89.56 84 TYR A CA 1
ATOM 685 C C . TYR A 1 84 ? -0.291 3.909 13.368 1.00 89.56 84 TYR A C 1
ATOM 687 O O . TYR A 1 84 ? 0.598 3.059 13.314 1.00 89.56 84 TYR A O 1
ATOM 695 N N . ARG A 1 85 ? -0.099 5.105 13.937 1.00 92.00 85 ARG A N 1
ATOM 696 C CA . ARG A 1 85 ? 1.145 5.477 14.621 1.00 92.00 85 ARG A CA 1
ATOM 697 C C . ARG A 1 85 ? 1.484 4.485 15.738 1.00 92.00 85 ARG A C 1
ATOM 699 O O . ARG A 1 85 ? 2.588 3.941 15.740 1.00 92.00 85 ARG A O 1
ATOM 706 N N . GLN A 1 86 ? 0.528 4.170 16.612 1.00 93.44 86 GLN A N 1
ATOM 707 C CA . GLN A 1 86 ? 0.708 3.197 17.698 1.00 93.44 86 GLN A CA 1
ATOM 708 C C . GLN A 1 86 ? 0.974 1.775 17.178 1.00 93.44 86 GLN A C 1
ATOM 710 O O . GLN A 1 86 ? 1.824 1.052 17.705 1.00 93.44 86 GLN A O 1
ATOM 715 N N . ARG A 1 87 ? 0.329 1.373 16.077 1.00 90.56 87 ARG A N 1
ATOM 716 C CA . ARG A 1 87 ? 0.620 0.098 15.395 1.00 90.56 87 ARG A CA 1
ATOM 717 C C . ARG A 1 87 ? 2.051 0.037 14.851 1.00 90.56 87 ARG A C 1
ATOM 719 O O . ARG A 1 87 ? 2.669 -1.024 14.879 1.00 90.56 87 ARG A O 1
ATOM 726 N N . TYR A 1 88 ? 2.608 1.140 14.349 1.00 89.31 88 TYR A N 1
ATOM 727 C CA . TYR A 1 88 ? 4.006 1.154 13.907 1.00 89.31 88 TYR A CA 1
ATOM 728 C C . TYR A 1 88 ? 4.985 1.074 15.082 1.00 89.31 88 TYR A C 1
ATOM 730 O O . TYR A 1 88 ? 5.963 0.331 14.980 1.00 89.31 88 TYR A O 1
ATOM 738 N N . ILE A 1 89 ? 4.693 1.768 16.187 1.00 89.38 89 ILE A N 1
ATOM 739 C CA . ILE A 1 89 ? 5.490 1.724 17.425 1.00 89.38 89 ILE A CA 1
ATOM 740 C C . ILE A 1 89 ? 5.499 0.306 18.007 1.00 89.38 89 ILE A C 1
ATOM 742 O O . ILE A 1 89 ? 6.566 -0.264 18.215 1.00 89.38 89 ILE A O 1
ATOM 746 N N . SER A 1 90 ? 4.327 -0.309 18.184 1.00 89.81 90 SER A N 1
ATOM 747 C CA . SER A 1 90 ? 4.198 -1.673 18.732 1.00 89.81 90 SER A CA 1
ATOM 748 C C . SER A 1 90 ? 4.892 -2.747 17.887 1.00 89.81 90 SER A C 1
ATOM 750 O O . SER A 1 90 ? 5.332 -3.764 18.413 1.00 89.81 90 SER A O 1
ATOM 752 N N . ARG A 1 91 ? 5.055 -2.512 16.579 1.00 85.38 91 ARG A N 1
ATOM 753 C CA . ARG A 1 91 ? 5.816 -3.384 15.664 1.00 85.38 91 ARG A CA 1
ATOM 754 C C . ARG A 1 91 ? 7.330 -3.134 15.684 1.00 85.38 91 ARG A C 1
ATOM 756 O O . ARG A 1 91 ? 8.043 -3.731 14.879 1.00 85.38 91 ARG A O 1
ATOM 763 N N . GLY A 1 92 ? 7.823 -2.244 16.546 1.00 86.19 92 GLY A N 1
ATOM 764 C CA . GLY A 1 92 ? 9.247 -1.935 16.681 1.00 86.19 92 GLY A CA 1
ATOM 765 C C . GLY A 1 92 ? 9.832 -1.188 15.479 1.00 86.19 92 GLY A C 1
ATOM 766 O O . GLY A 1 92 ? 11.012 -1.351 15.165 1.00 86.19 92 GLY A O 1
ATOM 767 N N . ASN A 1 93 ? 9.018 -0.406 14.759 1.00 84.69 93 ASN A N 1
ATOM 768 C CA . ASN A 1 93 ? 9.544 0.459 13.703 1.00 84.69 93 ASN A CA 1
ATOM 769 C C . ASN A 1 93 ? 10.281 1.656 14.315 1.00 84.69 93 ASN A C 1
ATOM 771 O O . ASN A 1 93 ? 9.880 2.170 15.353 1.00 84.69 93 ASN A O 1
ATOM 775 N N . ASN A 1 94 ? 11.341 2.119 13.650 1.00 87.00 94 ASN A N 1
ATOM 776 C CA . ASN A 1 94 ? 12.096 3.282 14.114 1.00 87.00 94 ASN A CA 1
ATOM 777 C C . ASN A 1 94 ? 11.351 4.604 13.853 1.00 87.00 94 ASN A C 1
ATOM 779 O O . ASN A 1 94 ? 10.512 4.699 12.952 1.00 87.00 94 ASN A O 1
ATOM 783 N N . ASP A 1 95 ? 11.715 5.644 14.603 1.00 83.94 95 ASP A N 1
ATOM 784 C CA . ASP A 1 95 ? 11.057 6.955 14.540 1.00 83.94 95 ASP A CA 1
ATOM 785 C C . ASP A 1 95 ? 11.125 7.598 13.156 1.00 83.94 95 ASP A C 1
ATOM 787 O O . ASP A 1 95 ? 10.160 8.212 12.706 1.00 83.94 95 ASP A O 1
ATOM 791 N N . ARG A 1 96 ? 12.236 7.408 12.434 1.00 83.31 96 ARG A N 1
ATOM 792 C CA . ARG A 1 96 ? 12.391 7.913 11.066 1.00 83.31 96 ARG A CA 1
ATOM 793 C C . ARG A 1 96 ? 11.347 7.310 10.125 1.00 83.31 96 ARG A C 1
ATOM 795 O O . ARG A 1 96 ? 10.727 8.034 9.351 1.00 83.31 96 ARG A O 1
ATOM 802 N N . PHE A 1 97 ? 11.144 5.998 10.192 1.00 83.56 97 PHE A N 1
ATOM 803 C CA . PHE A 1 97 ? 10.140 5.301 9.397 1.00 83.56 97 PHE A CA 1
ATOM 804 C C . PHE A 1 97 ? 8.735 5.774 9.770 1.00 83.56 97 PHE A C 1
ATOM 806 O O . PHE A 1 97 ? 7.936 6.079 8.886 1.00 83.56 97 PHE A O 1
ATOM 813 N N . ILE A 1 98 ? 8.443 5.880 11.069 1.00 87.44 98 ILE A N 1
ATOM 814 C CA . ILE A 1 98 ? 7.147 6.365 11.555 1.00 87.44 98 ILE A CA 1
ATOM 815 C C . ILE A 1 98 ? 6.889 7.783 11.038 1.00 87.44 98 ILE A C 1
ATOM 817 O O . ILE A 1 98 ? 5.804 8.054 10.527 1.00 87.44 98 ILE A O 1
ATOM 821 N N . PHE A 1 99 ? 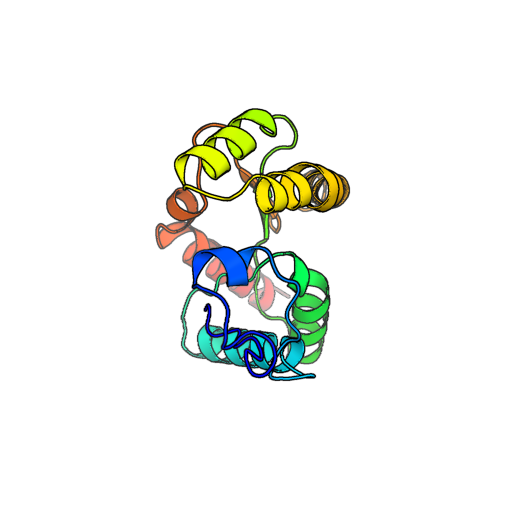7.885 8.666 11.097 1.00 87.69 99 PHE A N 1
ATOM 822 C CA . PHE A 1 99 ? 7.796 10.021 10.565 1.00 87.69 99 PHE A CA 1
ATOM 823 C C . PHE A 1 99 ? 7.499 10.027 9.060 1.00 87.69 99 PHE A C 1
ATOM 825 O O . PHE A 1 99 ? 6.5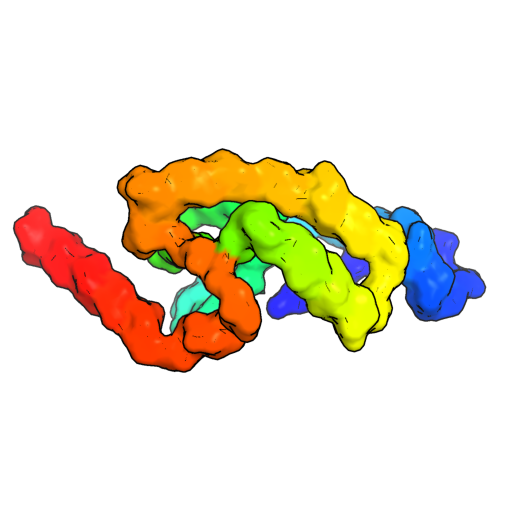24 10.643 8.632 1.00 87.69 99 PHE A O 1
ATOM 832 N N . GLU A 1 100 ? 8.275 9.299 8.251 1.00 85.31 100 GLU A N 1
ATOM 833 C CA . GLU A 1 100 ? 8.059 9.224 6.801 1.00 85.31 100 GLU A CA 1
ATOM 834 C C . GLU A 1 100 ? 6.640 8.730 6.472 1.00 85.31 100 GLU A C 1
ATOM 836 O O . GLU A 1 100 ? 5.946 9.316 5.638 1.00 85.31 100 GLU A O 1
ATOM 841 N N . VAL A 1 101 ? 6.162 7.686 7.155 1.00 85.69 101 VAL A N 1
ATOM 842 C CA . VAL A 1 101 ? 4.807 7.163 6.934 1.00 85.69 101 VAL A CA 1
ATOM 843 C C . VAL A 1 101 ? 3.734 8.163 7.360 1.00 85.69 101 VAL A C 1
ATOM 845 O O . VAL A 1 101 ? 2.804 8.411 6.594 1.00 85.69 101 VAL A O 1
ATOM 848 N N . MET A 1 102 ? 3.857 8.773 8.538 1.00 88.88 102 MET A N 1
ATOM 849 C CA . MET A 1 102 ? 2.838 9.676 9.086 1.00 88.88 102 MET A CA 1
ATOM 850 C C . MET A 1 102 ? 2.760 11.032 8.385 1.00 88.88 102 MET A C 1
ATOM 852 O O . MET A 1 102 ? 1.667 11.591 8.293 1.00 88.88 102 MET A O 1
ATOM 856 N N . PHE A 1 103 ? 3.885 11.569 7.909 1.00 87.00 103 PHE A N 1
ATOM 857 C CA . PHE A 1 103 ? 3.948 12.922 7.348 1.00 87.00 103 PHE A CA 1
ATOM 858 C C . PHE A 1 103 ? 3.973 12.961 5.823 1.00 87.00 103 PHE A C 1
ATOM 860 O O . PHE A 1 103 ? 3.527 13.948 5.249 1.00 87.00 103 PHE A O 1
ATOM 867 N N . ILE A 1 104 ? 4.454 11.909 5.157 1.00 81.50 104 ILE A N 1
ATOM 868 C CA . ILE A 1 104 ? 4.547 11.882 3.691 1.00 81.50 104 ILE A CA 1
ATOM 869 C C . ILE A 1 104 ? 3.478 10.958 3.119 1.00 81.50 104 ILE A C 1
ATOM 871 O O . ILE A 1 104 ? 2.678 11.363 2.277 1.00 81.50 104 ILE A O 1
ATOM 875 N N . TRP A 1 105 ? 3.438 9.710 3.587 1.00 81.31 105 TRP A N 1
ATOM 876 C CA . TRP A 1 105 ? 2.568 8.702 2.984 1.00 81.31 105 TRP A CA 1
ATOM 877 C C . TRP A 1 105 ? 1.106 8.857 3.389 1.00 81.31 105 TRP A C 1
ATOM 879 O O . TRP A 1 105 ? 0.235 8.724 2.537 1.00 81.31 105 TRP A O 1
ATOM 889 N N . TYR A 1 106 ? 0.825 9.160 4.656 1.00 85.81 106 TYR A N 1
ATOM 890 C CA . TYR A 1 106 ? -0.546 9.253 5.157 1.00 85.81 106 TYR A CA 1
ATOM 891 C C . TYR A 1 106 ? -1.356 10.387 4.497 1.00 85.81 106 TYR A C 1
ATOM 893 O O . TYR A 1 106 ? -2.469 10.119 4.041 1.00 85.81 106 TYR A O 1
ATOM 901 N N . PRO A 1 107 ? -0.823 11.617 4.322 1.00 86.50 107 PRO A N 1
ATOM 902 C CA . PRO A 1 107 ? -1.528 12.663 3.574 1.00 86.50 107 PRO A CA 1
ATOM 903 C C . PRO A 1 107 ? -1.756 12.307 2.100 1.00 86.50 107 PRO A C 1
ATOM 905 O O . PRO A 1 107 ? -2.796 12.644 1.536 1.00 86.50 107 PRO A O 1
ATOM 908 N N . ALA A 1 108 ? -0.836 11.556 1.482 1.00 85.31 108 ALA A N 1
ATOM 909 C CA . ALA A 1 108 ? -0.985 11.092 0.102 1.00 85.31 108 ALA A CA 1
ATOM 910 C C . ALA A 1 108 ? -2.162 10.110 -0.093 1.00 85.31 108 ALA A C 1
ATOM 912 O O . ALA A 1 108 ? -2.524 9.811 -1.230 1.00 85.31 108 ALA A O 1
ATOM 913 N N . LEU A 1 109 ? -2.786 9.625 0.989 1.00 88.38 109 LEU A N 1
ATOM 914 C CA . LEU A 1 109 ? -3.986 8.787 0.936 1.00 88.38 109 LEU A CA 1
ATOM 915 C C . LEU A 1 109 ? -5.283 9.586 0.788 1.00 88.38 109 LEU A C 1
ATOM 917 O O . LEU A 1 109 ? -6.292 9.000 0.404 1.00 88.38 109 LEU A O 1
ATOM 921 N N . ILE A 1 110 ? -5.286 10.897 1.056 1.00 90.00 110 ILE A N 1
ATOM 922 C CA . ILE A 1 110 ? -6.502 11.727 0.990 1.00 90.00 110 ILE A CA 1
ATOM 923 C C . ILE A 1 110 ? -7.177 11.641 -0.391 1.00 90.00 110 ILE A C 1
ATOM 925 O O . ILE A 1 110 ? -8.383 11.387 -0.432 1.00 90.00 110 ILE A O 1
ATOM 929 N N . PRO A 1 111 ? -6.454 11.745 -1.527 1.00 90.69 111 PRO A N 1
ATOM 930 C CA . PRO A 1 111 ? -7.069 11.571 -2.841 1.00 90.69 111 PRO A CA 1
ATOM 931 C C . PRO A 1 111 ? -7.699 10.186 -3.029 1.00 90.69 111 PRO A C 1
ATOM 933 O O . PRO A 1 111 ? -8.776 10.079 -3.606 1.00 90.69 111 PRO A O 1
ATOM 936 N N . LEU A 1 112 ? -7.073 9.125 -2.503 1.00 90.38 112 LEU A N 1
ATOM 937 C CA . LEU A 1 112 ? -7.623 7.766 -2.566 1.00 90.38 112 LEU A CA 1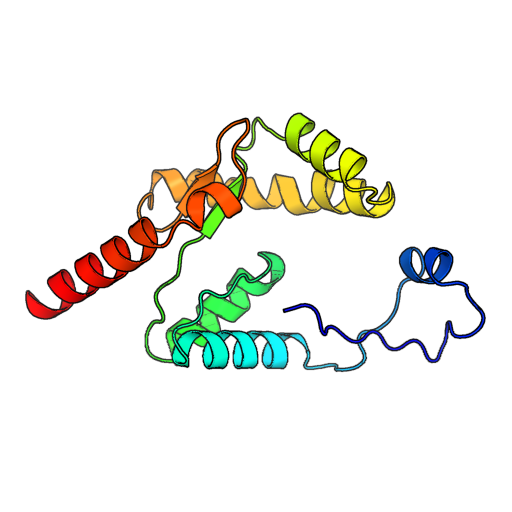
ATOM 938 C C . LEU A 1 112 ? -8.858 7.607 -1.675 1.00 90.38 112 LEU A C 1
ATOM 940 O O . LEU A 1 112 ? -9.791 6.900 -2.048 1.00 90.38 112 LEU A O 1
ATOM 944 N N . TYR A 1 113 ? -8.895 8.284 -0.526 1.00 92.00 113 TYR A N 1
ATOM 945 C CA . TYR A 1 113 ? -10.072 8.327 0.336 1.00 92.00 113 TYR A CA 1
ATOM 946 C C . TYR A 1 113 ? -11.245 9.021 -0.355 1.00 92.00 113 TYR A C 1
ATOM 948 O O . TYR A 1 113 ? -12.345 8.470 -0.377 1.00 92.00 113 TYR A O 1
ATOM 956 N N . LEU A 1 114 ? -11.020 10.174 -0.987 1.00 93.38 114 LEU A N 1
ATOM 957 C CA . LEU A 1 114 ? -12.057 10.845 -1.775 1.00 93.38 114 LEU A CA 1
ATOM 958 C C . LEU A 1 114 ? -12.516 9.964 -2.943 1.00 93.38 114 LEU A C 1
ATOM 960 O O . LEU A 1 114 ? -13.715 9.766 -3.138 1.00 93.38 114 LEU A O 1
ATOM 964 N N . LEU A 1 115 ? -11.571 9.345 -3.656 1.00 91.75 115 LEU A N 1
ATOM 965 C CA . LEU A 1 115 ? -11.873 8.432 -4.755 1.00 91.75 115 LEU A CA 1
ATOM 966 C C . LEU A 1 115 ? -12.677 7.210 -4.293 1.00 91.75 115 LEU A C 1
ATOM 968 O O . LEU A 1 115 ? -13.532 6.739 -5.037 1.00 91.75 115 LEU A O 1
ATOM 972 N N . SER A 1 116 ? -12.475 6.725 -3.063 1.00 92.44 116 SER A N 1
ATOM 973 C CA . SER A 1 116 ? -13.243 5.599 -2.510 1.00 92.44 116 SER A CA 1
ATOM 974 C C . SER A 1 116 ? -14.742 5.886 -2.399 1.00 92.44 116 SER A C 1
ATOM 976 O O . SER A 1 116 ? -15.549 4.968 -2.512 1.00 92.44 116 SER A O 1
ATOM 978 N N . LYS A 1 117 ? -15.132 7.158 -2.236 1.00 91.69 117 LYS A N 1
ATOM 979 C CA . LYS A 1 117 ? -16.545 7.568 -2.206 1.00 91.69 117 LYS A CA 1
ATOM 980 C C . LYS A 1 117 ? -17.188 7.500 -3.591 1.00 91.69 117 LYS A C 1
ATOM 982 O O . LYS A 1 117 ? -18.383 7.253 -3.692 1.00 91.69 117 LYS A O 1
ATOM 987 N N . ILE A 1 118 ? -16.388 7.677 -4.642 1.00 92.00 118 ILE A N 1
ATOM 988 C CA . ILE A 1 118 ? -16.822 7.626 -6.044 1.00 92.00 118 ILE A CA 1
ATOM 989 C C . ILE A 1 118 ? -16.756 6.184 -6.576 1.00 92.00 118 ILE A C 1
ATOM 991 O O . ILE A 1 118 ? -17.635 5.743 -7.311 1.00 92.00 118 ILE A O 1
ATOM 995 N N . LEU A 1 119 ? -15.729 5.424 -6.180 1.00 88.88 119 LEU A N 1
ATOM 996 C CA . LEU A 1 119 ? -15.429 4.071 -6.662 1.00 88.88 119 LEU A CA 1
ATOM 997 C C . LEU A 1 119 ? -15.354 3.041 -5.512 1.00 88.88 119 LEU A C 1
ATOM 999 O O . LEU A 1 119 ? -14.335 2.358 -5.360 1.00 88.88 119 LEU A O 1
ATOM 1003 N N . PRO A 1 120 ? -16.432 2.841 -4.727 1.00 84.69 120 PRO A N 1
ATOM 1004 C CA . PRO A 1 120 ? -16.408 1.989 -3.530 1.00 84.69 120 PRO A CA 1
ATOM 1005 C C . PRO A 1 120 ? -16.171 0.501 -3.831 1.00 84.69 120 PRO A C 1
ATOM 1007 O O . PRO A 1 120 ? -15.782 -0.265 -2.957 1.00 84.69 120 PRO A O 1
ATOM 1010 N N . LYS A 1 121 ? -16.379 0.067 -5.082 1.00 85.12 121 LYS A N 1
ATOM 1011 C CA . LYS A 1 121 ? -16.106 -1.314 -5.516 1.00 85.12 121 LYS A CA 1
ATOM 1012 C C . LYS A 1 121 ? -14.614 -1.615 -5.696 1.00 85.12 121 LYS A C 1
ATOM 1014 O O . LYS A 1 121 ? -14.270 -2.785 -5.769 1.00 85.12 121 LYS A O 1
ATOM 1019 N N . TRP A 1 122 ? -13.763 -0.593 -5.800 1.00 84.00 122 TRP A N 1
ATOM 1020 C CA . TRP A 1 122 ? -12.332 -0.734 -6.110 1.00 84.00 122 TRP A CA 1
ATOM 1021 C C . TRP A 1 122 ? -11.426 -0.374 -4.933 1.00 84.00 122 TRP A C 1
ATOM 1023 O O . TRP A 1 122 ? -10.237 -0.701 -4.945 1.00 84.00 122 TRP A O 1
ATOM 1033 N N . ILE A 1 123 ? -11.966 0.342 -3.943 1.00 89.94 123 ILE A N 1
ATOM 1034 C CA . ILE A 1 123 ? -11.212 0.865 -2.809 1.00 89.94 123 ILE A CA 1
ATOM 1035 C C . ILE A 1 123 ? -11.993 0.597 -1.525 1.00 89.94 123 ILE A C 1
ATOM 1037 O O . ILE A 1 123 ? -13.103 1.096 -1.357 1.00 89.94 123 ILE A O 1
ATOM 1041 N N . THR A 1 124 ? -11.387 -0.145 -0.604 1.00 90.38 124 THR A N 1
ATOM 1042 C CA . THR A 1 124 ? -11.893 -0.327 0.759 1.00 90.38 124 THR A CA 1
ATOM 1043 C C . THR A 1 124 ? -11.137 0.581 1.713 1.00 90.38 124 THR A C 1
ATOM 1045 O O . THR A 1 124 ? -9.904 0.608 1.727 1.00 90.38 124 THR A O 1
ATOM 1048 N N . VAL A 1 125 ? -11.900 1.300 2.533 1.00 90.19 125 VAL A N 1
ATOM 1049 C CA . VAL A 1 125 ? -11.379 2.120 3.623 1.00 90.19 125 VAL A CA 1
ATOM 1050 C C .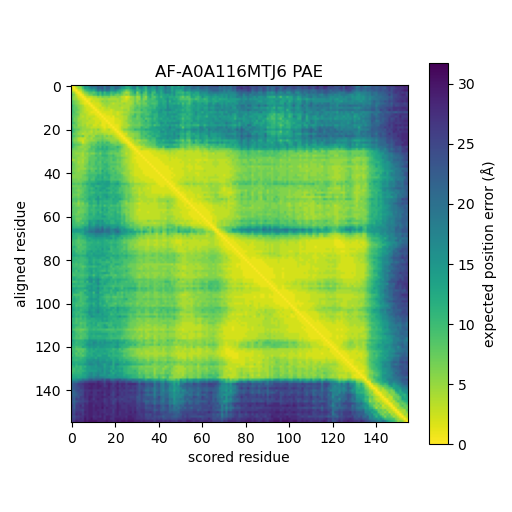 VAL A 1 125 ? -11.506 1.335 4.923 1.00 90.19 125 VAL A C 1
ATOM 1052 O O . VAL A 1 125 ? -12.624 1.084 5.374 1.00 90.19 125 VAL A O 1
ATOM 1055 N N . THR A 1 126 ? -10.376 0.945 5.508 1.00 89.81 126 THR A N 1
ATOM 1056 C CA . THR A 1 126 ? -10.351 0.151 6.740 1.00 89.81 126 THR A CA 1
ATOM 1057 C C . THR A 1 126 ? -10.721 1.007 7.947 1.00 89.81 126 THR A C 1
ATOM 1059 O O . THR A 1 126 ? -10.324 2.173 8.041 1.00 89.81 126 THR A O 1
ATOM 1062 N N . GLN A 1 127 ? -11.477 0.418 8.865 1.00 90.06 127 GLN A N 1
ATOM 1063 C CA . GLN A 1 127 ? -11.961 1.026 10.097 1.00 90.06 127 GLN A CA 1
ATOM 1064 C C . GLN A 1 127 ? -11.004 0.779 11.269 1.00 90.06 127 GLN A C 1
ATOM 1066 O O . GLN A 1 127 ? -9.981 0.100 11.141 1.00 90.06 127 GLN A O 1
ATOM 1071 N N . SER A 1 128 ? -11.325 1.385 12.414 1.00 90.00 128 SER A N 1
ATOM 1072 C CA . SER A 1 128 ? -10.565 1.192 13.650 1.00 90.00 128 SER A CA 1
ATOM 1073 C C . SER A 1 128 ? -10.534 -0.287 14.037 1.00 90.00 128 SER A C 1
ATOM 1075 O O . SER A 1 128 ? -11.527 -0.994 13.881 1.00 90.00 128 SER A O 1
ATOM 1077 N N . GLY A 1 129 ? -9.380 -0.770 14.494 1.00 86.75 129 GLY A N 1
ATOM 1078 C CA . GLY A 1 129 ? -9.176 -2.176 14.851 1.00 86.75 129 GLY A CA 1
ATOM 1079 C C . GLY A 1 129 ? -8.948 -3.117 13.662 1.00 86.75 129 GLY A C 1
ATOM 1080 O O . GLY A 1 129 ? -8.323 -4.157 13.836 1.00 86.75 129 GLY A O 1
ATOM 1081 N N . GLU A 1 130 ? -9.315 -2.730 12.439 1.00 86.94 130 GLU A N 1
ATOM 1082 C CA . GLU A 1 130 ? -9.164 -3.595 11.266 1.00 86.94 130 GLU A CA 1
ATOM 1083 C C . GLU A 1 130 ? -7.743 -3.566 10.699 1.00 86.94 130 GLU A C 1
ATOM 1085 O O . GLU A 1 130 ? -7.034 -2.553 10.707 1.00 86.94 130 GLU A O 1
ATOM 1090 N N . THR A 1 131 ? -7.318 -4.693 10.157 1.00 82.56 131 THR A N 1
ATOM 1091 C CA . THR A 1 131 ? -6.041 -4.918 9.492 1.00 82.56 131 THR A CA 1
ATOM 1092 C C . THR A 1 131 ? -6.283 -5.482 8.097 1.00 82.56 131 THR A C 1
ATOM 1094 O O . THR A 1 131 ? -7.376 -5.926 7.765 1.00 82.56 131 THR A O 1
ATOM 1097 N N . LEU A 1 132 ? -5.251 -5.502 7.247 1.00 77.25 132 LEU A N 1
ATOM 1098 C CA . LEU A 1 132 ? -5.368 -6.153 5.937 1.00 77.25 132 LEU A CA 1
ATOM 1099 C C . LEU A 1 132 ? -5.735 -7.639 6.066 1.00 77.25 132 LEU A C 1
ATOM 1101 O O . LEU A 1 132 ? -6.393 -8.171 5.178 1.00 77.25 132 LEU A O 1
ATOM 1105 N N . GLU A 1 133 ? -5.323 -8.295 7.153 1.00 75.81 133 GLU A N 1
ATOM 1106 C CA . GLU A 1 133 ? -5.557 -9.722 7.398 1.00 75.81 133 GLU A CA 1
ATOM 1107 C C . GLU A 1 133 ? -7.047 -10.048 7.572 1.00 75.81 133 GLU A C 1
ATOM 1109 O O . GLU A 1 133 ? -7.501 -11.105 7.132 1.00 75.81 133 GLU A O 1
ATOM 1114 N N . ASP A 1 134 ? -7.835 -9.106 8.087 1.00 78.00 134 ASP A N 1
ATOM 1115 C CA . ASP A 1 134 ? -9.287 -9.262 8.229 1.00 78.00 134 ASP A CA 1
ATOM 1116 C C . ASP A 1 134 ? -9.986 -9.376 6.865 1.00 78.00 134 ASP A C 1
ATOM 1118 O O . ASP A 1 134 ? -10.976 -10.091 6.704 1.00 78.00 134 ASP A O 1
ATOM 1122 N N . TYR A 1 135 ? -9.401 -8.758 5.838 1.00 73.50 135 TYR A N 1
ATOM 1123 C CA . TYR A 1 135 ? -9.882 -8.797 4.457 1.00 73.50 135 TYR A CA 1
ATOM 1124 C C . TYR A 1 135 ? -9.319 -9.971 3.647 1.00 73.50 135 TYR A C 1
ATOM 1126 O O . TYR A 1 135 ? -9.752 -10.218 2.519 1.00 73.50 135 TYR A O 1
ATOM 1134 N N . TYR A 1 136 ? -8.365 -10.713 4.214 1.00 64.00 136 TYR A N 1
ATOM 1135 C CA . TYR A 1 136 ? -7.687 -11.829 3.556 1.00 64.00 136 TYR A CA 1
ATOM 1136 C C . TYR A 1 136 ? -8.476 -13.134 3.548 1.00 64.00 136 TYR A C 1
ATOM 1138 O O . TYR A 1 136 ? -8.114 -14.055 2.805 1.00 64.00 136 TYR A O 1
ATOM 1146 N N . LYS A 1 137 ? -9.546 -13.245 4.346 1.00 57.19 137 LYS A N 1
ATOM 1147 C CA . LYS A 1 137 ? -10.403 -14.433 4.327 1.00 57.19 137 LYS A CA 1
ATOM 1148 C C . LYS A 1 137 ? -10.966 -14.609 2.910 1.00 57.19 137 LYS A C 1
ATOM 1150 O O . LYS A 1 137 ? -11.649 -13.740 2.375 1.00 57.19 137 LYS A O 1
ATOM 1155 N N . ARG A 1 138 ? -10.603 -15.749 2.306 1.00 48.09 138 ARG A N 1
ATOM 1156 C CA . ARG A 1 138 ? -10.737 -16.181 0.894 1.00 48.09 138 ARG A CA 1
ATOM 1157 C C . ARG A 1 138 ? -12.056 -15.836 0.181 1.00 48.09 138 ARG A C 1
ATOM 1159 O O . ARG A 1 138 ? -12.092 -15.847 -1.046 1.00 48.09 138 ARG A O 1
ATOM 1166 N N . GLU A 1 139 ? -13.123 -15.546 0.911 1.00 47.94 139 GLU A N 1
ATOM 1167 C CA . GLU A 1 139 ? -14.485 -15.413 0.395 1.00 47.94 139 GLU A CA 1
ATOM 1168 C C . GLU A 1 139 ? -14.742 -14.096 -0.353 1.00 47.94 139 GLU A C 1
ATOM 1170 O O . GLU A 1 139 ? -15.461 -14.093 -1.353 1.00 47.94 139 GLU A O 1
ATOM 1175 N N . ASN A 1 140 ? -14.104 -12.985 0.033 1.00 48.34 140 ASN A N 1
ATOM 1176 C CA . ASN A 1 140 ? -14.417 -11.679 -0.567 1.00 48.34 140 ASN A CA 1
ATOM 1177 C C . ASN A 1 140 ? -13.822 -11.485 -1.975 1.00 48.34 140 ASN A C 1
ATOM 1179 O O . ASN A 1 140 ? -14.451 -10.871 -2.839 1.00 48.34 140 ASN A O 1
ATOM 1183 N N . PHE A 1 141 ? -12.647 -12.058 -2.256 1.00 49.78 141 PHE A N 1
ATOM 1184 C CA . PHE A 1 141 ? -11.989 -11.896 -3.562 1.00 49.78 141 PHE A CA 1
ATOM 1185 C C . PHE A 1 141 ? -12.589 -12.812 -4.646 1.00 49.78 141 PHE A C 1
ATOM 1187 O O . PHE A 1 141 ? -12.744 -12.399 -5.799 1.00 49.78 141 PHE A O 1
ATOM 1194 N N . VAL A 1 142 ? -12.996 -14.037 -4.280 1.00 47.47 142 VAL A N 1
ATOM 1195 C CA . VAL A 1 142 ? -13.697 -14.961 -5.193 1.00 47.47 142 VAL A CA 1
ATOM 1196 C C . VAL A 1 142 ? -15.026 -14.350 -5.638 1.00 47.47 142 VAL A C 1
ATOM 1198 O O . VAL A 1 142 ? -15.297 -14.296 -6.837 1.00 47.47 142 VAL A O 1
ATOM 1201 N N . ARG A 1 143 ? -15.792 -13.762 -4.710 1.00 44.31 143 ARG A N 1
ATOM 1202 C CA . ARG A 1 143 ? -17.060 -13.086 -5.024 1.00 44.31 143 ARG A CA 1
ATOM 1203 C C . ARG A 1 143 ? -16.878 -11.880 -5.956 1.00 44.31 143 ARG A C 1
ATOM 1205 O O . ARG A 1 143 ? -17.679 -11.690 -6.869 1.00 44.31 143 ARG A O 1
ATOM 1212 N N . PHE A 1 144 ? -15.813 -11.092 -5.778 1.00 49.22 144 PHE A N 1
ATOM 1213 C CA . PHE A 1 144 ? -15.491 -9.957 -6.655 1.00 49.22 144 PHE A CA 1
ATOM 1214 C C . PHE A 1 144 ? -15.124 -10.405 -8.079 1.00 49.22 144 PHE A C 1
ATOM 1216 O O . PHE A 1 144 ? -15.681 -9.900 -9.054 1.00 49.22 144 PHE A O 1
ATOM 1223 N N . SER A 1 145 ? -14.245 -11.406 -8.206 1.00 48.22 145 SER A N 1
ATOM 1224 C CA . SER A 1 145 ? -13.848 -11.958 -9.511 1.00 48.22 145 SER A CA 1
ATOM 1225 C C . SER A 1 145 ? -15.004 -12.624 -10.271 1.00 48.22 145 SER A C 1
ATOM 1227 O O . SER A 1 145 ? -15.103 -12.469 -11.487 1.00 48.22 145 SER A O 1
ATOM 1229 N N . GLN A 1 146 ? -15.918 -13.303 -9.571 1.00 43.81 146 GLN A N 1
ATOM 1230 C CA . GLN A 1 146 ? -17.124 -13.882 -10.172 1.00 43.81 146 GLN A CA 1
ATOM 1231 C C . GLN A 1 146 ? -18.093 -12.798 -10.663 1.00 43.81 146 GLN A C 1
ATOM 1233 O O . GLN A 1 146 ? -18.634 -12.912 -11.760 1.00 43.81 146 GLN A O 1
ATOM 1238 N N . LYS A 1 147 ? -18.258 -11.706 -9.905 1.00 39.09 147 LYS A N 1
ATOM 1239 C CA . LYS A 1 147 ? -19.141 -10.590 -10.278 1.00 39.09 147 LYS A CA 1
ATOM 1240 C C . LYS A 1 147 ? -18.635 -9.809 -11.499 1.00 39.09 147 LYS A C 1
ATOM 1242 O O . LYS A 1 147 ? -19.442 -9.352 -12.299 1.00 39.09 147 LYS A O 1
ATOM 1247 N N . LEU A 1 148 ? -17.315 -9.698 -11.675 1.00 44.06 148 LEU A N 1
ATOM 1248 C CA . LEU A 1 148 ? -16.694 -9.101 -12.867 1.00 44.06 148 LEU A CA 1
ATOM 1249 C C . LEU A 1 148 ? -16.832 -9.980 -14.119 1.00 44.06 148 LEU A C 1
ATOM 1251 O O . LEU A 1 148 ? -17.129 -9.454 -15.189 1.00 44.06 148 LEU A O 1
ATOM 1255 N N . ARG A 1 149 ? -16.690 -11.308 -13.992 1.00 40.34 149 ARG A N 1
ATOM 1256 C CA . ARG A 1 149 ? -16.925 -12.240 -15.114 1.00 40.34 149 ARG A CA 1
ATOM 1257 C C . ARG A 1 149 ? -18.377 -12.239 -15.586 1.00 40.34 149 ARG A C 1
ATOM 1259 O O . ARG A 1 149 ? -18.619 -12.369 -16.777 1.00 40.34 149 ARG A O 1
ATOM 1266 N N . PHE A 1 150 ? -19.328 -12.053 -14.671 1.00 37.50 150 PHE A N 1
ATOM 1267 C CA . PHE A 1 150 ? -20.749 -11.984 -15.017 1.00 37.50 150 PHE A CA 1
ATOM 1268 C C . PHE A 1 150 ? -21.081 -10.754 -15.875 1.00 37.50 150 PHE A C 1
ATOM 1270 O O . PHE A 1 150 ? -21.890 -10.842 -16.786 1.00 37.50 150 PHE A O 1
ATOM 1277 N N . ILE A 1 151 ? -20.419 -9.620 -15.629 1.00 42.72 151 ILE A N 1
ATOM 1278 C CA . ILE A 1 151 ? -20.643 -8.381 -16.390 1.00 42.72 151 ILE A CA 1
ATOM 1279 C C . ILE A 1 151 ? -19.996 -8.459 -17.781 1.00 42.72 151 ILE A C 1
ATOM 1281 O O . ILE A 1 151 ? -20.555 -7.937 -18.733 1.00 42.72 151 ILE A O 1
ATOM 1285 N N . GLN A 1 152 ? -18.864 -9.155 -17.930 1.00 41.03 152 GLN A N 1
ATOM 1286 C CA . GLN A 1 152 ? -18.229 -9.359 -19.242 1.00 41.03 152 GLN A CA 1
ATOM 1287 C C . GLN A 1 152 ? -18.984 -10.333 -20.159 1.00 41.03 152 GLN A C 1
ATOM 1289 O O . GLN A 1 152 ? -18.751 -10.310 -21.359 1.00 41.03 152 GLN A O 1
ATOM 1294 N N . HIS A 1 153 ? -19.867 -11.175 -19.617 1.00 35.12 153 HIS A N 1
ATOM 1295 C CA . HIS A 1 153 ? -20.698 -12.098 -20.402 1.00 35.12 153 HIS A CA 1
ATOM 1296 C C . HIS A 1 153 ? -22.076 -11.530 -20.783 1.00 35.12 153 HIS A C 1
ATOM 1298 O O . HIS A 1 153 ? -22.804 -12.188 -21.520 1.00 35.12 153 HIS A O 1
ATOM 1304 N N . ILE A 1 154 ? -22.447 -10.354 -20.262 1.00 39.69 154 ILE A N 1
ATOM 1305 C CA . ILE A 1 154 ? -23.753 -9.706 -20.500 1.00 39.69 154 ILE A CA 1
ATOM 1306 C C . ILE A 1 154 ? -23.624 -8.483 -21.437 1.00 39.69 154 ILE A C 1
ATOM 1308 O O . ILE A 1 154 ? -24.636 -7.907 -21.827 1.00 39.69 154 ILE A O 1
ATOM 1312 N N . SER A 1 155 ? -22.402 -8.112 -21.834 1.00 36.94 155 SER A N 1
ATOM 1313 C CA . SER A 1 155 ? -22.143 -7.075 -22.845 1.00 36.94 155 SER A CA 1
ATOM 1314 C C . SER A 1 155 ? -21.976 -7.656 -24.241 1.00 36.94 155 SER A C 1
ATOM 1316 O O . SER A 1 155 ? -21.325 -8.719 -24.349 1.00 36.94 155 SER A O 1
#

Foldseek 3Di:
DPPQDFPCVPPPVPDPVVVVVDDTHTPDPCVLVVVLVVQVVCVVVVDDDDDDCVSVVVNVVVCVVVPHDAAAAEEEDLVCLVVVLVVCVVVVHDPVVSCCCSPPVSVVCVVVVVVCVVVVLRYDHDDPPDDVVVVVPPPPVVVSVVVVVVVVVVD

Mean predicted aligned error: 10.4 Å